Protein AF-A0A954KE34-F1 (afdb_monomer)

Sequence (138 aa):
MFRTPSVKCRSRQRAFTLIELLVVIAIIAILIALLLPAVQQAREAARRTQCRNNLKQIGLAFHNYHDVYLRFPSAFSGVSGDNLFGIGEGGGPFEDATADSNIHTWTERILPYLDQANVYNGIDFSSCIGAGDTGLST

pLDDT: mean 75.16, std 17.75, range [36.66, 95.69]

Radius of gyration: 34.85 Å; Cα contacts (8 Å, |Δi|>4): 76; chains: 1; bounding box: 117×39×73 Å

Secondary structure (DSSP, 8-state):
--PPP---------PPPHHHHHHHHHHHHHHHHHHHHHHHHHHHHHHHHHHHHHHHHHHHHHHHHHHHHSSPPPSEEEESSS-TTS-SS----TT-TTS--EEEEHHHHHGGGGT-HHHHHT--SSS-TT--------

Mean predicted aligned error: 15.88 Å

Foldseek 3Di:
DDDDDDDDDPPPDPDDDPVNVVVVVVVVVVVVVVVVVVVVVVVVVVVVVVVVVVVVLVVVLQVVLCVVVVDGQDQKDWPDDDDPPCPDPPDDPVPPPVRFGLIDGSVLVSCVSSVNVVVNVPDDSPGHDPPDCPVDDD

Solvent-accessible surface area (backbone atoms only — not comparable to full-atom values): 8726 Å² total; per-residue (Å²): 142,83,84,81,84,83,83,78,80,76,76,82,74,80,75,78,52,72,63,64,56,50,52,52,54,51,52,52,51,54,57,48,64,66,42,57,69,52,50,53,54,51,50,51,52,47,53,53,50,51,54,54,49,53,53,48,50,51,53,50,18,49,50,56,44,24,74,75,66,77,44,74,73,50,77,61,48,64,58,84,83,56,65,93,77,72,81,54,99,77,76,66,74,89,81,58,88,74,62,60,51,22,58,45,47,32,68,63,76,34,23,58,59,68,78,33,45,74,60,44,74,71,55,65,91,82,53,27,82,81,68,66,85,78,78,73,88,124

Structure (mmCIF, N/CA/C/O backbone):
data_AF-A0A954KE34-F1
#
_entry.id   AF-A0A954KE34-F1
#
loop_
_atom_site.group_PDB
_atom_site.id
_atom_site.type_symbol
_atom_site.label_atom_id
_atom_site.label_alt_id
_atom_site.label_comp_id
_atom_site.label_asym_id
_atom_site.label_entity_id
_atom_site.label_seq_id
_atom_site.pdbx_PDB_ins_code
_atom_site.Cartn_x
_atom_site.Cartn_y
_atom_site.Cartn_z
_atom_site.occupancy
_atom_site.B_iso_or_equiv
_atom_site.auth_seq_id
_atom_site.auth_comp_id
_atom_site.auth_asym_id
_atom_site.auth_atom_id
_atom_site.pdbx_PDB_model_num
ATOM 1 N N . MET A 1 1 ? -84.262 20.008 23.207 1.00 47.44 1 MET A N 1
ATOM 2 C CA . MET A 1 1 ? -82.950 20.214 22.556 1.00 47.44 1 MET A CA 1
ATOM 3 C C . MET A 1 1 ? -81.873 19.970 23.614 1.00 47.44 1 MET A C 1
ATOM 5 O O . MET A 1 1 ? -81.550 20.882 24.356 1.00 47.44 1 MET A O 1
ATOM 9 N N . PHE A 1 2 ? -81.401 18.728 23.771 1.00 49.09 2 PHE A N 1
ATOM 10 C CA . PHE A 1 2 ? -80.403 18.355 24.786 1.00 49.09 2 PHE A CA 1
ATOM 11 C C . PHE A 1 2 ? -79.150 17.830 24.080 1.00 49.09 2 PHE A C 1
ATOM 13 O O . PHE A 1 2 ? -79.216 16.832 23.368 1.00 49.09 2 PHE A O 1
ATOM 20 N N . ARG A 1 3 ? -78.023 18.535 24.228 1.00 65.81 3 ARG A N 1
ATOM 21 C CA . ARG A 1 3 ? -76.705 18.077 23.766 1.00 65.81 3 ARG A CA 1
ATOM 22 C C . ARG A 1 3 ? -76.072 17.234 24.872 1.00 65.81 3 ARG A C 1
ATOM 24 O O . ARG A 1 3 ? -75.892 17.723 25.981 1.00 65.81 3 ARG A O 1
ATOM 31 N N . THR A 1 4 ? -75.718 15.991 24.571 1.00 65.75 4 THR A N 1
ATOM 32 C CA . THR A 1 4 ? -74.903 15.142 25.451 1.00 65.75 4 THR A CA 1
ATOM 33 C C . THR A 1 4 ? -73.448 15.630 25.477 1.00 65.75 4 THR A C 1
ATOM 35 O O . THR A 1 4 ? -72.913 15.966 24.416 1.00 65.75 4 THR A O 1
ATOM 38 N N . PRO A 1 5 ? -72.762 15.638 26.633 1.00 65.62 5 PRO A N 1
ATOM 39 C CA . PRO A 1 5 ? -71.334 15.916 26.685 1.00 65.62 5 PRO A CA 1
ATOM 40 C C . PRO A 1 5 ? -70.530 14.686 26.228 1.00 65.62 5 PRO A C 1
ATOM 42 O O . PRO A 1 5 ? -70.725 13.577 26.716 1.00 65.62 5 PRO A O 1
ATOM 45 N N . SER A 1 6 ? -69.606 14.886 25.287 1.00 71.06 6 SER A N 1
ATOM 46 C CA . SER A 1 6 ? -68.651 13.865 24.838 1.00 71.06 6 SER A CA 1
ATOM 47 C C . SER A 1 6 ? -67.487 13.774 25.827 1.00 71.06 6 SER A C 1
ATOM 49 O O . SER A 1 6 ? -66.633 14.660 25.868 1.00 71.06 6 SER A O 1
ATOM 51 N N . VAL A 1 7 ? -67.414 12.692 26.603 1.00 69.25 7 VAL A N 1
ATOM 52 C CA . VAL A 1 7 ? -66.277 12.404 27.489 1.00 69.25 7 VAL A CA 1
ATOM 53 C C . VAL A 1 7 ? -65.070 12.000 26.636 1.00 69.25 7 VAL A C 1
ATOM 55 O O . VAL A 1 7 ? -65.035 10.915 26.063 1.00 69.25 7 VAL A O 1
ATOM 58 N N . LYS A 1 8 ? -64.057 12.869 26.530 1.00 71.62 8 LYS A N 1
ATOM 59 C CA . LYS A 1 8 ? -62.748 12.486 25.977 1.00 71.62 8 LYS A CA 1
ATOM 60 C C . LYS A 1 8 ? -61.970 11.717 27.046 1.00 71.62 8 LYS A C 1
ATOM 62 O O . LYS A 1 8 ? -61.478 12.316 28.001 1.00 71.62 8 LYS A O 1
ATOM 67 N N . CYS A 1 9 ? -61.826 10.405 26.872 1.00 64.12 9 CYS A N 1
ATOM 68 C CA . CYS A 1 9 ? -60.875 9.608 27.644 1.00 64.12 9 CYS A CA 1
ATOM 69 C C . CYS A 1 9 ? -59.457 10.104 27.310 1.00 64.12 9 CYS A C 1
ATOM 71 O O . CYS A 1 9 ? -58.986 9.919 26.188 1.00 64.12 9 CYS A O 1
ATOM 73 N N . ARG A 1 10 ? -58.772 10.780 28.243 1.00 67.44 10 ARG A N 1
ATOM 74 C CA . ARG A 1 10 ? -57.352 11.119 28.056 1.00 67.44 10 ARG A CA 1
ATOM 75 C C . ARG A 1 10 ? -56.569 9.812 28.011 1.00 67.44 10 ARG A C 1
ATOM 77 O O . ARG A 1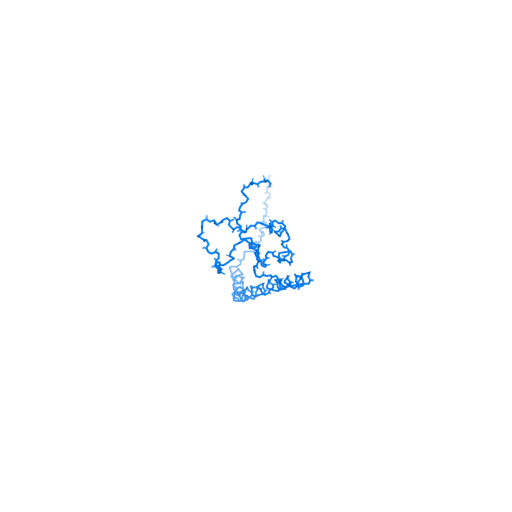 10 ? -56.503 9.113 29.020 1.00 67.44 10 ARG A O 1
ATOM 84 N N . SER A 1 11 ? -55.944 9.494 26.876 1.00 69.06 11 SER A N 1
ATOM 85 C CA . SER A 1 11 ? -54.886 8.487 26.874 1.00 69.06 11 SER A CA 1
ATOM 86 C C . SER A 1 11 ? -53.813 8.977 27.840 1.00 69.06 11 SER A C 1
ATOM 88 O O . SER A 1 11 ? -53.269 10.069 27.656 1.00 69.06 11 SER A O 1
ATOM 90 N N . ARG A 1 12 ? -53.548 8.212 28.895 1.00 66.38 12 ARG A N 1
ATOM 91 C CA . ARG A 1 12 ? -52.490 8.493 29.863 1.00 66.38 12 ARG A CA 1
ATOM 92 C C . ARG A 1 12 ? -51.159 8.414 29.116 1.00 66.38 12 ARG A C 1
ATOM 94 O O . ARG A 1 12 ? -50.600 7.332 28.968 1.00 66.38 12 ARG A O 1
ATOM 101 N N . GLN A 1 13 ? -50.693 9.536 28.571 1.00 67.19 13 GLN A N 1
ATOM 102 C CA . GLN A 1 13 ? -49.351 9.614 28.014 1.00 67.19 13 GLN A CA 1
ATOM 103 C C . GLN A 1 13 ? -48.396 9.329 29.171 1.00 67.19 13 GLN A C 1
ATOM 105 O O . GLN A 1 13 ? -48.417 10.027 30.186 1.00 67.19 13 GLN A O 1
ATOM 110 N N . ARG A 1 14 ? -47.645 8.228 29.068 1.00 70.31 14 ARG A N 1
ATOM 111 C CA . ARG A 1 14 ? -46.596 7.886 30.026 1.00 70.31 14 ARG A CA 1
ATOM 112 C C . ARG A 1 14 ? -45.526 8.968 29.896 1.00 70.31 14 ARG A C 1
ATOM 114 O O . ARG A 1 14 ? -44.757 8.954 28.942 1.00 70.31 14 ARG A O 1
ATOM 121 N N . ALA A 1 15 ? -45.541 9.945 30.795 1.00 70.69 15 ALA A N 1
ATOM 122 C CA . ALA A 1 15 ? -44.436 10.878 30.926 1.00 70.69 15 ALA A CA 1
ATOM 123 C C . ALA A 1 15 ? -43.247 10.087 31.480 1.00 70.69 15 ALA A C 1
ATOM 125 O O . ALA A 1 15 ? -43.353 9.497 32.556 1.00 70.69 15 ALA A O 1
ATOM 126 N N . PHE A 1 16 ? -42.163 10.025 30.706 1.00 70.56 16 PHE A N 1
ATOM 127 C CA . PHE A 1 16 ? -40.909 9.415 31.134 1.00 70.56 16 PHE A CA 1
ATOM 128 C C . PHE A 1 16 ? -40.437 10.103 32.411 1.00 70.56 16 PHE A C 1
ATOM 130 O O . PHE A 1 16 ? -40.398 11.335 32.491 1.00 70.56 16 PHE A O 1
ATOM 137 N N . THR A 1 17 ? -40.090 9.314 33.419 1.00 86.44 17 THR A N 1
ATOM 138 C CA . THR A 1 17 ? -39.456 9.870 34.612 1.00 86.44 17 THR A CA 1
ATOM 139 C C . THR A 1 17 ? -38.053 10.344 34.230 1.00 86.44 17 THR A C 1
ATOM 141 O O . THR A 1 17 ? -37.357 9.680 33.462 1.00 86.44 17 THR A O 1
ATOM 144 N N . LEU A 1 18 ? -37.607 11.492 34.755 1.00 86.12 18 LEU A N 1
ATOM 145 C CA . LEU A 1 18 ? -36.237 11.991 34.531 1.00 86.12 18 LEU A CA 1
ATOM 146 C C . LEU A 1 18 ? -35.174 10.921 34.841 1.00 86.12 18 LEU A C 1
ATOM 148 O O . LEU A 1 18 ? -34.120 10.892 34.215 1.00 86.12 18 LEU A O 1
ATOM 152 N N . ILE A 1 19 ? -35.488 10.018 35.772 1.00 91.12 19 ILE A N 1
ATOM 153 C CA . ILE A 1 19 ? -34.643 8.903 36.200 1.00 91.12 19 ILE A CA 1
ATOM 154 C C . ILE A 1 19 ? -34.466 7.859 35.090 1.00 91.12 19 ILE A C 1
ATOM 156 O O . ILE A 1 19 ? -33.340 7.431 34.849 1.00 91.12 19 ILE A O 1
ATOM 160 N N . GLU A 1 20 ? -35.535 7.471 34.387 1.00 89.81 20 GLU A N 1
ATOM 161 C CA . GLU A 1 20 ? -35.435 6.521 33.268 1.00 89.81 20 GLU A CA 1
ATOM 162 C C . GLU A 1 20 ? -34.523 7.056 32.161 1.00 89.81 20 GLU A C 1
ATOM 164 O O . GLU A 1 20 ? -33.687 6.322 31.638 1.00 89.81 20 GLU A O 1
ATOM 169 N N . LEU A 1 21 ? -34.633 8.346 31.839 1.00 90.00 21 LEU A N 1
ATOM 170 C CA . LEU A 1 21 ? -33.775 8.981 30.837 1.00 90.00 21 LEU A CA 1
ATOM 171 C C . LEU A 1 21 ? -32.320 9.103 31.313 1.00 90.00 21 LEU A C 1
ATOM 173 O O . LEU A 1 21 ? -31.396 8.862 30.536 1.00 90.00 21 LEU A O 1
ATOM 177 N N . LEU A 1 22 ? -32.111 9.422 32.593 1.00 92.50 22 LEU A N 1
ATOM 178 C CA . LEU A 1 22 ? -30.784 9.571 33.194 1.00 92.50 22 LEU A CA 1
ATOM 179 C C . LEU A 1 22 ? -30.001 8.250 33.209 1.00 92.50 22 LEU A C 1
ATOM 181 O O . LEU A 1 22 ? -28.809 8.234 32.904 1.00 92.50 22 LEU A O 1
ATOM 185 N N . VAL A 1 23 ? -30.660 7.130 33.510 1.00 94.00 23 VAL A N 1
ATOM 186 C CA . VAL A 1 23 ? -30.010 5.809 33.504 1.00 94.00 23 VAL A CA 1
ATOM 187 C C . VAL A 1 23 ? -29.538 5.429 32.102 1.00 94.00 23 VAL A C 1
ATOM 189 O O . VAL A 1 23 ? -28.427 4.925 31.942 1.00 94.00 23 VAL A O 1
ATOM 192 N N . VAL A 1 24 ? -30.338 5.710 31.072 1.00 94.31 24 VAL A N 1
ATOM 193 C CA . VAL A 1 24 ? -29.993 5.359 29.687 1.00 94.31 24 VAL A CA 1
ATOM 194 C C . VAL A 1 24 ? -28.744 6.104 29.225 1.00 94.31 24 VAL A C 1
ATOM 196 O O . VAL A 1 24 ? -27.820 5.486 28.694 1.00 94.31 24 VAL A O 1
ATOM 199 N N . ILE A 1 25 ? -28.668 7.413 29.473 1.00 95.44 25 ILE A N 1
ATOM 200 C CA . ILE A 1 25 ? -27.482 8.192 29.094 1.00 95.44 25 ILE A CA 1
ATOM 201 C C . ILE A 1 25 ? -26.242 7.768 29.893 1.00 95.44 25 ILE A C 1
ATOM 203 O O . ILE A 1 25 ? -25.146 7.742 29.334 1.00 95.44 25 ILE A O 1
ATOM 207 N N . ALA A 1 26 ? -26.404 7.367 31.160 1.00 95.25 26 ALA A N 1
ATOM 208 C CA . ALA A 1 26 ? -25.305 6.880 31.990 1.00 95.25 26 ALA A CA 1
ATOM 209 C C . ALA A 1 26 ? -24.721 5.566 31.448 1.00 95.25 26 ALA A C 1
ATOM 211 O O . ALA A 1 26 ? -23.502 5.422 31.351 1.00 95.25 26 ALA A O 1
ATOM 212 N N . ILE A 1 27 ? -25.579 4.633 31.025 1.00 95.69 27 ILE A N 1
ATOM 213 C CA . ILE A 1 27 ? -25.142 3.370 30.417 1.00 95.69 27 ILE A CA 1
ATOM 214 C C . ILE A 1 27 ? -24.415 3.637 29.091 1.00 95.69 27 ILE A C 1
ATOM 216 O O . ILE A 1 27 ? -23.327 3.105 28.881 1.00 95.69 27 ILE A O 1
ATOM 220 N N . ILE A 1 28 ? -24.955 4.501 28.221 1.00 95.06 28 ILE A N 1
ATOM 221 C CA . ILE A 1 28 ? -24.310 4.858 26.943 1.00 95.06 28 ILE A CA 1
ATOM 222 C C . ILE A 1 28 ? -22.929 5.489 27.178 1.00 95.06 28 ILE A C 1
ATOM 224 O O . ILE A 1 28 ? -21.969 5.132 26.494 1.00 95.06 28 ILE A O 1
ATOM 228 N N . ALA A 1 29 ? -22.800 6.383 28.164 1.00 94.62 29 ALA A N 1
ATOM 229 C CA . ALA A 1 29 ? -21.530 7.020 28.502 1.00 94.62 29 ALA A CA 1
ATOM 230 C C . ALA A 1 29 ? -20.467 6.003 28.954 1.00 94.62 29 ALA A C 1
ATOM 232 O O . ALA A 1 29 ? -19.325 6.079 28.500 1.00 94.62 29 ALA A O 1
ATOM 233 N N . ILE A 1 30 ? -20.842 5.018 29.781 1.00 93.56 30 ILE A N 1
ATOM 234 C CA . ILE A 1 30 ? -19.938 3.936 30.210 1.00 93.56 30 ILE A CA 1
ATOM 235 C C . ILE A 1 30 ? -19.507 3.082 29.011 1.00 93.56 30 ILE A C 1
ATOM 237 O O . ILE A 1 30 ? -18.320 2.800 28.853 1.00 93.56 30 ILE A O 1
ATOM 241 N N . LEU A 1 31 ? -20.444 2.707 28.136 1.00 94.38 31 LEU A N 1
ATOM 242 C CA . LEU A 1 31 ? -20.137 1.909 26.947 1.00 94.38 31 LEU A CA 1
ATOM 243 C C . LEU A 1 31 ? -19.148 2.633 26.019 1.00 94.38 31 LEU A C 1
ATOM 245 O O . LEU A 1 31 ? -18.174 2.031 25.574 1.00 94.38 31 LEU A O 1
ATOM 249 N N . ILE A 1 32 ? -19.343 3.931 25.765 1.00 92.25 32 ILE A N 1
ATOM 250 C CA . ILE A 1 32 ? -18.435 4.725 24.919 1.00 92.25 32 ILE A CA 1
ATOM 251 C C . ILE A 1 32 ? -17.067 4.918 25.588 1.00 92.25 32 ILE A C 1
ATOM 253 O O . ILE A 1 32 ? -16.041 4.817 24.912 1.00 92.25 32 ILE A O 1
ATOM 257 N N . ALA A 1 33 ? -17.029 5.156 26.903 1.00 88.00 33 ALA A N 1
ATOM 258 C CA . ALA A 1 33 ? -15.784 5.330 27.650 1.00 88.00 33 ALA A CA 1
ATOM 259 C C . ALA A 1 33 ? -14.873 4.094 27.566 1.00 88.00 33 ALA A C 1
ATOM 261 O O . ALA A 1 33 ? -13.656 4.235 27.454 1.00 88.00 33 ALA A O 1
ATOM 262 N N . LEU A 1 34 ? -15.454 2.891 27.547 1.00 87.19 34 LEU A N 1
ATOM 263 C CA . LEU A 1 34 ? -14.709 1.642 27.374 1.00 87.19 34 LEU A CA 1
ATOM 264 C C . LEU A 1 34 ? -14.254 1.414 25.920 1.00 87.19 34 LEU A C 1
ATOM 266 O O . LEU A 1 34 ? -13.238 0.761 25.687 1.00 87.19 34 LEU A O 1
ATOM 270 N N . LEU A 1 35 ? -14.965 1.976 24.937 1.00 82.75 35 LEU A N 1
ATOM 271 C CA . LEU A 1 35 ? -14.656 1.824 23.511 1.00 82.75 35 LEU A CA 1
ATOM 272 C C . LEU A 1 35 ? -13.588 2.809 23.007 1.00 82.75 35 LEU A C 1
ATOM 274 O O . LEU A 1 35 ? -12.781 2.446 22.153 1.00 82.75 35 LEU A O 1
ATOM 278 N N . LEU A 1 36 ? -13.534 4.035 23.532 1.00 80.00 36 LEU A N 1
ATOM 279 C CA . LEU A 1 36 ? -12.581 5.078 23.114 1.00 80.00 36 LEU A CA 1
ATOM 280 C C . LEU A 1 36 ? -11.096 4.644 23.098 1.00 80.00 36 LEU A C 1
ATOM 282 O O . LEU A 1 36 ? -10.443 4.855 22.070 1.00 80.00 36 LEU A O 1
ATOM 286 N N . PRO A 1 37 ? -10.540 4.020 24.159 1.00 77.56 37 PRO A N 1
ATOM 287 C CA . PRO A 1 37 ? -9.144 3.576 24.145 1.00 77.56 37 PRO A CA 1
ATOM 288 C C . PRO A 1 37 ? -8.905 2.412 23.168 1.00 77.56 37 PRO A C 1
ATOM 290 O O . PRO A 1 37 ? -7.855 2.348 22.526 1.00 77.56 37 PRO A O 1
ATOM 293 N N . ALA A 1 38 ? -9.893 1.530 22.987 1.00 80.38 38 ALA A N 1
ATOM 294 C CA . ALA A 1 38 ? -9.808 0.402 22.060 1.00 80.38 38 ALA A CA 1
ATOM 295 C C . ALA A 1 38 ? -9.848 0.847 20.584 1.00 80.38 38 ALA A C 1
ATOM 297 O O . ALA A 1 38 ? -9.154 0.277 19.741 1.00 80.38 38 ALA A O 1
ATOM 298 N N . VAL A 1 39 ? -10.595 1.908 20.257 1.00 83.62 39 VAL A N 1
ATOM 299 C CA . VAL A 1 39 ? -10.707 2.433 18.884 1.00 83.62 39 VAL A CA 1
ATOM 300 C C . VAL A 1 39 ? -9.375 2.981 18.365 1.00 83.62 39 VAL A C 1
ATOM 302 O O . VAL A 1 39 ? -9.080 2.840 17.178 1.00 83.62 39 VAL A O 1
ATOM 305 N N . GLN A 1 40 ? -8.540 3.571 19.223 1.00 77.12 40 GLN A N 1
ATOM 306 C CA . GLN A 1 40 ? -7.223 4.069 18.807 1.00 77.12 40 GLN A CA 1
ATOM 307 C C . GLN A 1 40 ? -6.254 2.926 18.493 1.00 77.12 40 GLN A C 1
ATOM 309 O O . GLN A 1 40 ? -5.586 2.962 17.458 1.00 77.12 40 GLN A O 1
ATOM 314 N N . GLN A 1 41 ? -6.253 1.872 19.315 1.00 78.38 41 GLN A N 1
ATOM 315 C CA . GLN A 1 41 ? -5.471 0.661 19.050 1.00 78.38 41 GLN A CA 1
ATOM 316 C C . GLN A 1 41 ? -5.925 -0.015 17.752 1.00 78.38 41 GLN A C 1
ATOM 318 O O . GLN A 1 41 ? -5.095 -0.382 16.921 1.00 78.38 41 GLN A O 1
ATOM 323 N N . ALA A 1 42 ? -7.239 -0.102 17.525 1.00 75.31 42 ALA A N 1
ATOM 324 C CA . ALA A 1 42 ? -7.800 -0.639 16.291 1.00 75.31 42 ALA A CA 1
ATOM 325 C C . ALA A 1 42 ? -7.425 0.209 15.064 1.00 75.31 42 ALA A C 1
ATOM 327 O O . ALA A 1 42 ? -7.045 -0.340 14.031 1.00 75.31 42 ALA A O 1
ATOM 328 N N . ARG A 1 43 ? -7.463 1.545 15.165 1.00 88.25 43 ARG A N 1
ATOM 329 C CA . ARG A 1 43 ? -7.038 2.443 14.078 1.00 88.25 43 ARG A CA 1
ATOM 330 C C . ARG A 1 43 ? -5.557 2.300 13.769 1.00 88.25 43 ARG A C 1
ATOM 332 O O . ARG A 1 43 ? -5.180 2.272 12.600 1.00 88.25 43 ARG A O 1
ATOM 339 N N . GLU A 1 44 ? -4.710 2.213 14.785 1.00 86.81 44 GLU A N 1
ATOM 340 C CA . GLU A 1 44 ? -3.278 2.050 14.566 1.00 86.81 44 GLU A CA 1
ATOM 341 C C . GLU A 1 44 ? -2.946 0.672 13.981 1.00 86.81 44 GLU A C 1
ATOM 343 O O . GLU A 1 44 ? -2.183 0.585 13.018 1.00 86.81 44 GLU A O 1
ATOM 348 N N . ALA A 1 45 ? -3.587 -0.393 14.467 1.00 83.38 45 ALA A N 1
ATOM 349 C CA . ALA A 1 45 ? -3.471 -1.729 13.891 1.00 83.38 45 ALA A CA 1
ATOM 350 C C . ALA A 1 45 ? -3.977 -1.782 12.439 1.00 83.38 45 ALA A C 1
ATOM 352 O O . ALA A 1 45 ? -3.347 -2.425 11.595 1.00 83.38 45 ALA A O 1
ATOM 353 N N . ALA A 1 46 ? -5.060 -1.066 12.117 1.00 86.31 46 ALA A N 1
ATOM 354 C CA . ALA A 1 46 ? -5.575 -0.942 10.756 1.00 86.31 46 ALA A CA 1
ATOM 355 C C . ALA A 1 46 ? -4.581 -0.214 9.840 1.00 86.31 46 ALA A C 1
ATOM 357 O O . ALA A 1 46 ? -4.266 -0.731 8.771 1.00 86.31 46 ALA A O 1
ATOM 358 N N . ARG A 1 47 ? -4.000 0.915 10.278 1.00 93.00 47 ARG A N 1
ATOM 359 C CA . ARG A 1 47 ? -2.954 1.631 9.519 1.00 93.00 47 ARG A CA 1
ATOM 360 C C . ARG A 1 47 ? -1.725 0.756 9.270 1.00 93.00 47 ARG A C 1
ATOM 362 O O . ARG A 1 47 ? -1.220 0.708 8.151 1.00 93.00 47 ARG A O 1
ATOM 369 N N . ARG A 1 48 ? -1.269 0.018 10.289 1.00 92.12 48 ARG A N 1
ATOM 370 C CA . ARG A 1 48 ? -0.149 -0.932 10.161 1.00 92.12 48 ARG A CA 1
ATOM 371 C C . ARG A 1 48 ? -0.477 -2.059 9.182 1.00 92.12 48 ARG A C 1
ATOM 373 O O . ARG A 1 48 ? 0.348 -2.406 8.342 1.00 92.12 48 ARG A O 1
ATOM 380 N N . THR A 1 49 ? -1.687 -2.608 9.262 1.00 92.12 49 THR A N 1
ATOM 381 C CA . THR A 1 49 ? -2.144 -3.682 8.370 1.00 92.12 49 THR A CA 1
ATOM 382 C C . THR A 1 49 ? -2.266 -3.197 6.930 1.00 92.12 49 THR A C 1
ATOM 384 O O . THR A 1 49 ? -1.797 -3.884 6.028 1.00 92.12 49 THR A O 1
ATOM 387 N N . GLN A 1 50 ? -2.814 -2.001 6.714 1.00 92.31 50 GLN A N 1
ATOM 388 C CA . GLN A 1 50 ? -2.910 -1.376 5.399 1.00 92.31 50 GLN A CA 1
ATOM 389 C C . GLN A 1 50 ? -1.523 -1.138 4.793 1.00 92.31 50 GLN A C 1
ATOM 391 O O . GLN A 1 50 ? -1.274 -1.587 3.681 1.00 92.31 50 GLN A O 1
ATOM 396 N N . CYS A 1 51 ? -0.590 -0.534 5.538 1.00 94.81 51 CYS A N 1
ATOM 397 C CA . CYS A 1 51 ? 0.788 -0.335 5.076 1.00 94.81 51 CYS A CA 1
ATOM 398 C C . CYS A 1 51 ? 1.456 -1.664 4.688 1.00 94.81 51 CYS A C 1
ATOM 400 O O . CYS A 1 51 ? 1.997 -1.801 3.591 1.00 94.81 51 CYS A O 1
ATOM 402 N N . ARG A 1 52 ? 1.339 -2.690 5.541 1.00 94.62 52 ARG A N 1
ATOM 403 C CA . ARG A 1 52 ? 1.871 -4.027 5.252 1.00 94.62 52 ARG A CA 1
ATOM 404 C C . ARG A 1 52 ? 1.248 -4.643 3.998 1.00 94.62 52 ARG A C 1
ATOM 406 O O . ARG A 1 52 ? 1.949 -5.312 3.247 1.00 94.62 52 ARG A O 1
ATOM 413 N N . ASN A 1 53 ? -0.048 -4.447 3.773 1.00 93.44 53 ASN A N 1
ATOM 414 C CA . ASN A 1 53 ? -0.727 -4.958 2.585 1.00 93.44 53 ASN A CA 1
ATOM 415 C C . ASN A 1 53 ? -0.294 -4.210 1.318 1.00 93.44 53 ASN A C 1
ATOM 417 O O . ASN A 1 53 ? -0.040 -4.861 0.312 1.00 93.44 53 ASN A O 1
ATOM 421 N N . ASN A 1 54 ? -0.110 -2.891 1.385 1.00 93.56 54 ASN A N 1
ATOM 422 C CA . ASN A 1 54 ? 0.415 -2.102 0.269 1.00 93.56 54 ASN A CA 1
ATOM 423 C C . ASN A 1 54 ? 1.826 -2.571 -0.124 1.00 93.56 54 ASN A C 1
ATOM 425 O O . ASN A 1 54 ? 2.100 -2.807 -1.295 1.00 93.56 54 ASN A O 1
ATOM 429 N N . LEU A 1 55 ? 2.712 -2.793 0.856 1.00 93.81 55 LEU A N 1
ATOM 430 C CA . LEU A 1 55 ? 4.058 -3.322 0.595 1.00 93.81 55 LEU A CA 1
ATOM 431 C C . LEU A 1 55 ? 4.021 -4.729 -0.013 1.00 93.81 55 LEU A C 1
ATOM 433 O O . LEU A 1 55 ? 4.812 -5.035 -0.901 1.00 93.81 55 LEU A O 1
ATOM 437 N N . LYS A 1 56 ? 3.086 -5.579 0.428 1.00 94.62 56 LYS A N 1
ATOM 438 C CA . LYS A 1 56 ? 2.868 -6.899 -0.179 1.00 94.62 56 LYS A CA 1
ATOM 439 C C . LYS A 1 56 ? 2.413 -6.796 -1.635 1.00 94.62 56 LYS A C 1
ATOM 441 O O . LYS A 1 56 ? 2.907 -7.562 -2.452 1.00 94.62 56 LYS A O 1
ATOM 446 N N . GLN A 1 57 ? 1.508 -5.870 -1.955 1.00 93.31 57 GLN A N 1
ATOM 447 C CA . GLN A 1 57 ? 1.057 -5.634 -3.332 1.00 93.31 57 GLN A CA 1
ATOM 448 C C . GLN A 1 57 ? 2.213 -5.175 -4.225 1.00 93.31 57 GLN A C 1
ATOM 450 O O . GLN A 1 57 ? 2.392 -5.720 -5.308 1.00 93.31 57 GLN A O 1
ATOM 455 N N . ILE A 1 58 ? 3.053 -4.257 -3.736 1.00 93.44 58 ILE A N 1
ATOM 456 C CA . ILE A 1 58 ? 4.262 -3.826 -4.450 1.00 93.44 58 ILE A CA 1
ATOM 457 C C . ILE A 1 58 ? 5.210 -5.012 -4.663 1.00 93.44 58 ILE A C 1
ATOM 459 O O . ILE A 1 58 ? 5.623 -5.263 -5.788 1.00 93.44 58 ILE A O 1
ATOM 463 N N . GLY A 1 59 ? 5.519 -5.786 -3.620 1.00 93.50 59 GLY A N 1
ATOM 464 C CA . GLY A 1 59 ? 6.388 -6.961 -3.746 1.00 93.50 59 GLY A CA 1
ATOM 465 C C . GLY A 1 59 ? 5.869 -7.980 -4.766 1.00 93.50 59 GLY A C 1
ATOM 466 O O . GLY A 1 59 ? 6.639 -8.487 -5.577 1.00 93.50 59 GLY A O 1
ATOM 467 N N . LEU A 1 60 ? 4.556 -8.226 -4.781 1.00 94.81 60 LEU A N 1
ATOM 468 C CA . LEU A 1 60 ? 3.920 -9.082 -5.782 1.00 94.81 60 LEU A CA 1
ATOM 469 C C . LEU A 1 60 ? 4.082 -8.510 -7.200 1.00 94.81 60 LEU A C 1
ATOM 471 O O . LEU A 1 60 ? 4.428 -9.247 -8.117 1.00 94.81 60 LEU A O 1
ATOM 475 N N . ALA A 1 61 ? 3.901 -7.198 -7.373 1.00 93.44 61 ALA A N 1
ATOM 476 C CA . ALA A 1 61 ? 4.096 -6.519 -8.652 1.00 93.44 61 ALA A CA 1
ATOM 477 C C . ALA A 1 61 ? 5.539 -6.647 -9.174 1.00 93.44 61 ALA A C 1
ATOM 479 O O . ALA A 1 61 ? 5.740 -6.881 -10.365 1.00 93.44 61 ALA A O 1
ATOM 480 N N . PHE A 1 62 ? 6.545 -6.569 -8.295 1.00 93.75 62 PHE A N 1
ATOM 481 C CA . PHE A 1 62 ? 7.947 -6.814 -8.659 1.00 93.75 62 PHE A CA 1
ATOM 482 C C . PHE A 1 62 ? 8.196 -8.254 -9.119 1.00 93.75 62 PHE A C 1
ATOM 484 O O . PHE A 1 62 ? 8.922 -8.459 -10.091 1.00 93.75 62 PHE A O 1
ATOM 491 N N . HIS A 1 63 ? 7.607 -9.242 -8.442 1.00 94.81 63 HIS A N 1
ATOM 492 C CA . HIS A 1 63 ? 7.719 -10.643 -8.852 1.00 94.81 63 HIS A CA 1
ATOM 493 C C . HIS A 1 63 ? 7.018 -10.898 -10.190 1.00 94.81 63 HIS A C 1
ATOM 495 O O . HIS A 1 63 ? 7.630 -11.480 -11.077 1.00 94.81 63 HIS A O 1
ATOM 501 N N . ASN A 1 64 ? 5.814 -10.356 -10.395 1.00 93.38 64 ASN A N 1
ATOM 502 C CA . ASN A 1 64 ? 5.112 -10.451 -11.678 1.00 93.38 64 ASN A CA 1
ATOM 503 C C . ASN A 1 64 ? 5.912 -9.799 -12.822 1.00 93.38 64 ASN A C 1
ATOM 505 O O . ASN A 1 64 ? 5.993 -10.349 -13.918 1.00 93.38 64 ASN A O 1
ATOM 509 N N . TYR A 1 65 ? 6.552 -8.650 -12.570 1.00 91.88 65 TYR A N 1
ATOM 510 C CA . TYR A 1 65 ? 7.456 -8.028 -13.539 1.00 91.88 65 TYR A CA 1
ATOM 511 C C . TYR A 1 65 ? 8.656 -8.937 -13.844 1.00 91.88 65 TYR A C 1
ATOM 513 O O . TYR A 1 65 ? 9.022 -9.117 -15.005 1.00 91.88 65 TYR A O 1
ATOM 521 N N . HIS A 1 66 ? 9.266 -9.521 -12.812 1.00 92.56 66 HIS A N 1
ATOM 522 C CA . HIS A 1 66 ? 10.392 -10.435 -12.970 1.00 92.56 66 HIS A CA 1
ATOM 523 C C . HIS A 1 66 ? 10.012 -11.692 -13.768 1.00 92.56 66 HIS A C 1
AT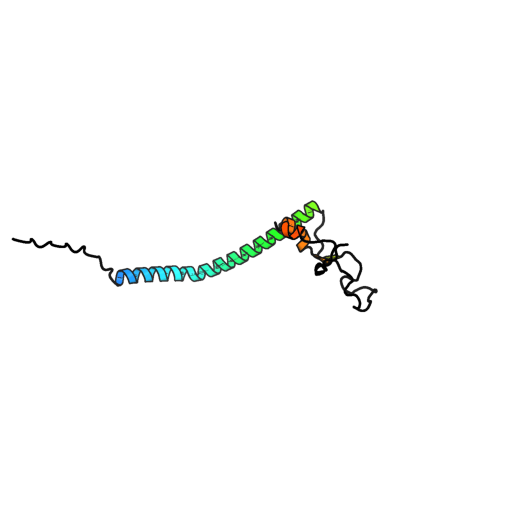OM 525 O O .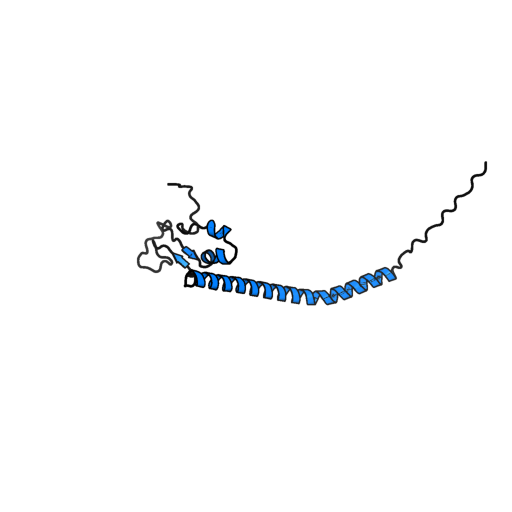 HIS A 1 66 ? 10.797 -12.124 -14.604 1.00 92.56 66 HIS A O 1
ATOM 531 N N . ASP A 1 67 ? 8.814 -12.242 -13.576 1.00 93.69 67 ASP A N 1
ATOM 532 C CA . ASP A 1 67 ? 8.353 -13.431 -14.303 1.00 93.69 67 ASP A CA 1
ATOM 533 C C . ASP A 1 67 ? 8.208 -13.177 -15.814 1.00 93.69 67 ASP A C 1
ATOM 535 O O . ASP A 1 67 ? 8.475 -14.067 -16.619 1.00 93.69 67 ASP A O 1
ATOM 539 N N . VAL A 1 68 ? 7.847 -11.952 -16.212 1.00 92.00 68 VAL A N 1
ATOM 540 C CA . VAL A 1 68 ? 7.690 -11.561 -17.625 1.00 92.00 68 VAL A CA 1
ATOM 541 C C . VAL A 1 68 ? 9.012 -11.123 -18.259 1.00 92.00 68 VAL A C 1
ATOM 543 O O . VAL A 1 68 ? 9.312 -11.495 -19.392 1.00 92.00 68 VAL A O 1
ATOM 546 N N . TYR A 1 69 ? 9.807 -10.318 -17.551 1.00 88.19 69 TYR A N 1
ATOM 547 C CA . TYR A 1 69 ? 11.000 -9.669 -18.109 1.00 88.19 69 TYR A CA 1
ATOM 548 C C . TYR A 1 69 ? 12.323 -10.336 -17.701 1.00 88.19 69 TYR A C 1
ATOM 550 O O . TYR A 1 69 ? 13.380 -9.886 -18.146 1.00 88.19 69 TYR A O 1
ATOM 558 N N . LEU A 1 70 ? 12.281 -11.373 -16.855 1.00 92.31 70 LEU A N 1
ATOM 559 C CA . LEU A 1 70 ? 13.429 -12.122 -16.309 1.00 92.31 70 LEU A CA 1
ATOM 560 C C . LEU A 1 70 ? 14.488 -11.244 -15.625 1.00 92.31 70 LEU A C 1
ATOM 562 O O . LEU A 1 70 ? 15.661 -11.600 -15.521 1.00 92.31 70 LEU A O 1
ATOM 566 N N . ARG A 1 71 ? 14.076 -10.059 -15.177 1.00 86.88 71 ARG A N 1
ATOM 567 C CA . ARG A 1 71 ? 14.912 -9.078 -14.487 1.00 86.88 71 ARG A CA 1
ATOM 568 C C . ARG A 1 71 ? 14.043 -8.222 -13.586 1.00 86.88 71 ARG A C 1
ATOM 570 O O . ARG A 1 71 ? 12.886 -7.963 -13.907 1.00 86.88 71 ARG A O 1
ATOM 577 N N . PHE A 1 72 ? 14.613 -7.726 -12.497 1.00 88.19 72 PHE A N 1
ATOM 578 C CA . PHE A 1 72 ? 13.959 -6.683 -11.712 1.00 88.19 72 PHE A CA 1
ATOM 579 C C . PHE A 1 72 ? 13.994 -5.340 -12.459 1.00 88.19 72 PHE A C 1
ATOM 581 O O . PHE A 1 72 ? 14.905 -5.103 -13.263 1.00 88.19 72 PHE A O 1
ATOM 588 N N . PRO A 1 73 ? 13.000 -4.460 -12.246 1.00 84.62 73 PRO A N 1
ATOM 589 C CA . PRO A 1 73 ? 13.002 -3.145 -12.863 1.00 84.62 73 PRO A CA 1
ATOM 590 C C . PRO A 1 73 ? 14.193 -2.329 -12.337 1.00 84.62 73 PRO A C 1
ATOM 592 O O . PRO A 1 73 ? 14.496 -2.340 -11.145 1.00 84.62 73 PRO A O 1
ATOM 595 N N . SER A 1 74 ? 14.883 -1.633 -13.243 1.00 81.38 74 SER A N 1
ATOM 596 C CA . SER A 1 74 ? 15.973 -0.723 -12.874 1.00 81.38 74 SER A CA 1
ATOM 597 C C . SER A 1 74 ? 15.439 0.438 -12.038 1.00 81.38 74 SER A C 1
ATOM 599 O O . SER A 1 74 ? 14.351 0.933 -12.326 1.00 81.38 74 SER A O 1
ATOM 601 N N . ALA A 1 75 ? 16.217 0.908 -11.057 1.00 75.19 75 ALA A N 1
ATOM 602 C CA . ALA A 1 75 ? 15.861 2.074 -10.244 1.00 75.19 75 ALA A CA 1
ATOM 603 C C . ALA A 1 75 ? 15.570 3.308 -11.117 1.00 75.19 75 ALA A C 1
ATOM 605 O O . ALA A 1 75 ? 14.614 4.040 -10.864 1.00 75.19 75 ALA A O 1
ATOM 606 N N . PHE A 1 76 ? 16.366 3.469 -12.171 1.00 72.25 76 PHE A N 1
ATOM 607 C CA . PHE A 1 76 ? 16.225 4.467 -13.221 1.00 72.25 76 PHE A CA 1
ATOM 608 C C . PHE A 1 76 ? 16.701 3.859 -14.547 1.00 72.25 76 PHE A C 1
ATOM 610 O O . PHE A 1 76 ? 17.650 3.069 -14.574 1.00 72.25 76 PHE A O 1
ATOM 617 N N . SER A 1 77 ? 16.053 4.190 -15.657 1.00 68.31 77 SER A N 1
ATOM 618 C CA . SER A 1 77 ? 16.555 3.893 -16.999 1.00 68.31 77 SER A CA 1
ATOM 619 C C . SER A 1 77 ? 16.475 5.136 -17.863 1.00 68.31 77 SER A C 1
ATOM 621 O O . SER A 1 77 ? 15.380 5.650 -18.056 1.00 68.31 77 SER A O 1
ATOM 623 N N . GLY A 1 78 ? 17.642 5.568 -18.340 1.00 62.34 78 GLY A N 1
ATOM 624 C CA . GLY A 1 78 ? 17.844 6.674 -19.267 1.00 62.34 78 GLY A CA 1
ATOM 625 C C . GLY A 1 78 ? 18.053 6.174 -20.695 1.00 62.34 78 GLY A C 1
ATOM 626 O O . GLY A 1 78 ? 18.813 5.218 -20.868 1.00 62.34 78 GLY A O 1
ATOM 627 N N . VAL A 1 79 ? 17.460 6.812 -21.708 1.00 52.06 79 VAL A N 1
ATOM 628 C CA . VAL A 1 79 ? 18.002 6.740 -23.079 1.00 52.06 79 VAL A CA 1
ATOM 629 C C . VAL A 1 79 ? 19.079 7.821 -23.179 1.00 52.06 79 VAL A C 1
ATOM 631 O O . VAL A 1 79 ? 18.805 9.002 -23.000 1.00 52.06 79 VAL A O 1
ATOM 634 N N . SER A 1 80 ? 20.333 7.405 -23.324 1.00 51.59 80 SER A N 1
ATOM 635 C CA . SER A 1 80 ? 21.507 8.268 -23.185 1.00 51.59 80 SER A CA 1
ATOM 636 C C . SER A 1 80 ? 21.699 9.204 -24.381 1.00 51.59 80 SER A C 1
ATOM 638 O O . SER A 1 80 ? 22.035 8.737 -25.468 1.00 51.59 80 SER A O 1
ATOM 640 N N . GLY A 1 81 ? 21.557 10.506 -24.125 1.00 49.75 81 GLY A N 1
ATOM 641 C CA . GLY A 1 81 ? 22.279 11.586 -24.805 1.00 49.75 81 GLY A CA 1
ATOM 642 C C . GLY A 1 81 ? 23.329 12.198 -23.876 1.00 49.75 81 GLY A C 1
ATOM 643 O O . GLY A 1 81 ? 24.503 12.199 -24.217 1.00 49.75 81 GLY A O 1
ATOM 644 N N . ASP A 1 82 ? 22.948 12.570 -22.649 1.00 50.00 82 ASP A N 1
ATOM 645 C CA . ASP A 1 82 ? 23.846 13.282 -21.738 1.00 50.00 82 ASP A CA 1
ATOM 646 C C . ASP A 1 82 ? 23.769 12.807 -20.285 1.00 50.00 82 ASP A C 1
ATOM 648 O O . ASP A 1 82 ? 22.803 12.199 -19.822 1.00 50.00 82 ASP A O 1
ATOM 652 N N . ASN A 1 83 ? 24.876 13.055 -19.590 1.00 51.41 83 ASN A N 1
ATOM 653 C CA . ASN A 1 83 ? 25.232 12.633 -18.240 1.00 51.41 83 ASN A CA 1
ATOM 654 C C . ASN A 1 83 ? 24.054 12.617 -17.247 1.00 51.41 83 ASN A C 1
ATOM 656 O O . ASN A 1 83 ? 23.762 13.625 -16.608 1.00 51.41 83 ASN A O 1
ATOM 660 N N . LEU A 1 84 ? 23.493 11.426 -17.008 1.00 52.88 84 LEU A N 1
ATOM 661 C CA . LEU A 1 84 ? 22.386 11.148 -16.076 1.00 52.88 84 LEU A CA 1
ATOM 662 C C . LEU A 1 84 ? 22.562 11.748 -14.659 1.00 52.88 84 LEU A C 1
ATOM 664 O O . LEU A 1 84 ? 21.590 11.923 -13.933 1.00 52.88 84 LEU A O 1
ATOM 668 N N . PHE A 1 85 ? 23.803 12.052 -14.262 1.00 51.91 85 PHE A N 1
ATOM 669 C CA . PHE A 1 85 ? 24.171 12.570 -12.941 1.00 51.91 85 PHE A CA 1
ATOM 670 C C . PHE A 1 85 ? 25.319 13.603 -12.967 1.00 51.91 85 PHE A C 1
ATOM 672 O O . PHE A 1 85 ? 25.924 13.863 -11.929 1.00 51.91 85 PHE A O 1
ATOM 679 N N . GLY A 1 86 ? 25.688 14.155 -14.132 1.00 48.94 86 GLY A N 1
ATOM 680 C CA . GLY A 1 86 ? 26.818 15.101 -14.237 1.00 48.94 86 GLY A CA 1
ATOM 681 C C . GLY A 1 86 ? 28.198 14.534 -13.847 1.00 48.94 86 GLY A C 1
ATOM 682 O O . GLY A 1 86 ? 29.141 15.290 -13.639 1.00 48.94 86 GLY A O 1
ATOM 683 N N . ILE A 1 87 ? 28.332 13.209 -13.738 1.00 50.09 87 ILE A N 1
ATOM 684 C CA . ILE A 1 87 ? 29.578 12.488 -13.426 1.00 50.09 87 ILE A CA 1
ATOM 685 C C . ILE A 1 87 ? 30.131 11.826 -14.694 1.00 50.09 87 ILE A C 1
ATOM 687 O O . ILE A 1 87 ? 30.059 10.615 -14.873 1.00 50.09 87 ILE A O 1
ATOM 691 N N . GLY A 1 88 ? 30.647 12.641 -15.608 1.00 46.44 88 GLY A N 1
ATOM 692 C CA . GLY A 1 88 ? 31.285 12.205 -16.849 1.00 46.44 88 GLY A CA 1
ATOM 693 C C . GLY A 1 88 ? 31.970 13.387 -17.530 1.00 46.44 88 GLY A C 1
ATOM 694 O O . GLY A 1 88 ? 31.519 14.519 -17.381 1.00 46.44 88 GLY A O 1
ATOM 695 N N . GLU A 1 89 ? 33.062 13.145 -18.262 1.00 48.22 89 GLU A N 1
ATOM 696 C CA . GLU A 1 89 ? 33.909 14.174 -18.906 1.00 48.22 89 GLU A CA 1
ATOM 697 C C . GLU A 1 89 ? 33.206 15.019 -19.999 1.00 48.22 89 GLU A C 1
ATOM 699 O O . GLU A 1 89 ? 33.845 15.825 -20.665 1.00 48.22 89 GLU A O 1
ATOM 704 N N . GLY A 1 90 ? 31.889 14.883 -20.176 1.00 46.97 90 GLY A N 1
ATOM 705 C CA . GLY A 1 90 ? 31.065 15.684 -21.086 1.00 46.97 90 GLY A CA 1
ATOM 706 C C . GLY A 1 90 ? 30.360 16.853 -20.396 1.00 46.97 90 GLY A C 1
ATOM 707 O O . GLY A 1 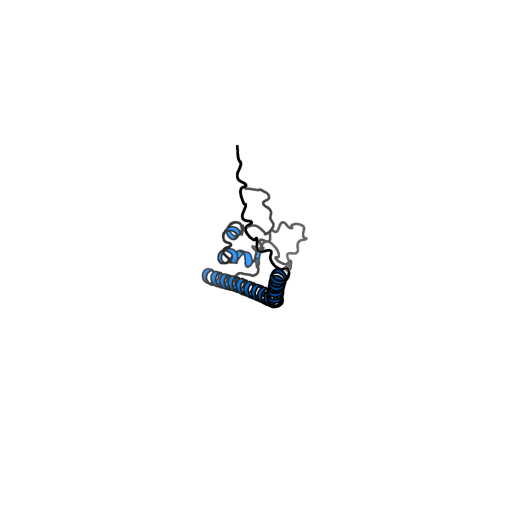90 ? 29.193 17.106 -20.672 1.00 46.97 90 GLY A O 1
ATOM 708 N N . GLY A 1 91 ? 31.024 17.519 -19.449 1.00 45.38 91 GLY A N 1
ATOM 709 C CA . GLY A 1 91 ? 30.517 18.723 -18.790 1.00 45.38 91 GLY A CA 1
ATOM 710 C C . GLY A 1 91 ? 30.560 19.934 -19.721 1.00 45.38 91 GLY A C 1
ATOM 711 O O . GLY A 1 91 ? 31.421 20.798 -19.568 1.00 45.38 91 GLY A O 1
ATOM 712 N N . GLY A 1 92 ? 29.643 19.998 -20.686 1.00 45.41 92 GLY A N 1
ATOM 713 C CA . GLY A 1 92 ? 29.258 21.279 -21.270 1.00 45.41 92 GLY A CA 1
ATOM 714 C C . GLY A 1 92 ? 28.586 22.146 -20.197 1.00 45.41 92 GLY A C 1
ATOM 715 O O . GLY A 1 92 ? 27.995 21.597 -19.259 1.00 45.41 92 GLY A O 1
ATOM 716 N N . PRO A 1 93 ? 28.670 23.486 -20.281 1.00 44.66 93 PRO A N 1
ATOM 717 C CA . PRO A 1 93 ? 27.857 24.346 -19.432 1.00 44.66 93 PRO A CA 1
ATOM 718 C C . PRO A 1 93 ? 26.393 23.934 -19.602 1.00 44.66 93 PRO A C 1
ATOM 720 O O . PRO A 1 93 ? 26.012 23.434 -20.657 1.00 44.66 93 PRO A O 1
ATOM 723 N N . PHE A 1 94 ? 25.571 24.159 -18.584 1.00 50.84 94 PHE A N 1
ATOM 724 C CA . PHE A 1 94 ? 24.114 23.993 -18.608 1.00 50.84 94 PHE A CA 1
ATOM 725 C C . PHE A 1 94 ? 23.410 24.920 -19.636 1.00 50.84 94 PHE A C 1
ATOM 727 O O . PHE A 1 94 ? 22.377 25.508 -19.330 1.00 50.84 94 PHE A O 1
ATOM 734 N N . GLU A 1 95 ? 23.982 25.135 -20.819 1.00 46.69 95 GLU A N 1
ATOM 735 C CA . GLU A 1 95 ? 23.442 25.979 -21.884 1.00 46.69 95 GLU A CA 1
ATOM 736 C C . GLU A 1 95 ? 22.404 25.253 -22.739 1.00 46.69 95 GLU A C 1
ATOM 738 O O . GLU A 1 95 ?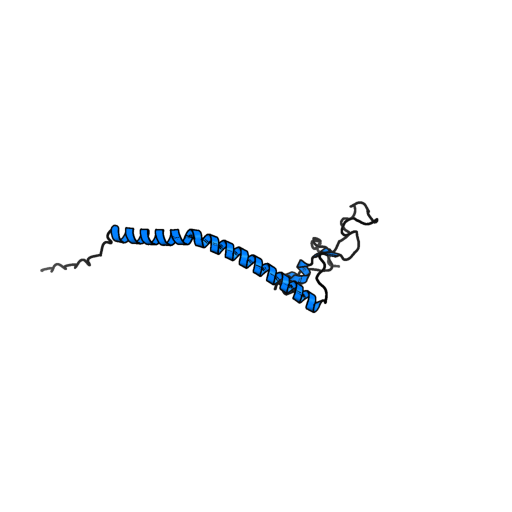 21.597 25.922 -23.370 1.00 46.69 95 GLU A O 1
ATOM 743 N N . ASP A 1 96 ? 22.329 23.923 -22.662 1.00 47.19 96 ASP A N 1
ATOM 744 C CA . ASP A 1 96 ? 21.241 23.153 -23.256 1.00 47.19 96 ASP A CA 1
ATOM 745 C C . ASP A 1 96 ? 20.681 22.155 -22.236 1.00 47.19 96 ASP A C 1
ATOM 747 O O . ASP A 1 96 ? 20.964 20.960 -22.235 1.00 47.19 96 ASP A O 1
ATOM 751 N N . ALA A 1 97 ? 19.789 22.643 -21.370 1.00 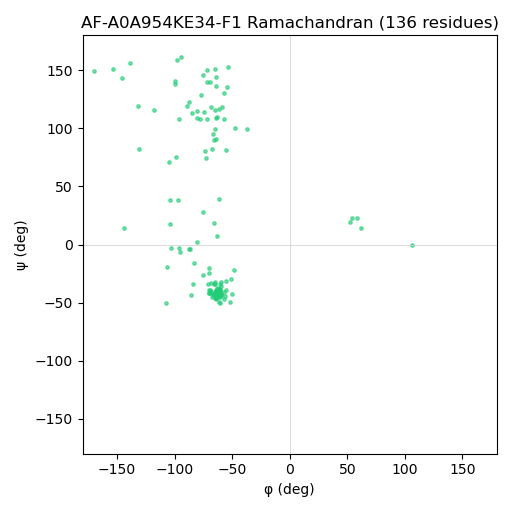49.53 97 ALA A N 1
ATOM 752 C CA . ALA A 1 97 ? 18.839 21.799 -20.633 1.00 49.53 97 ALA A CA 1
ATOM 753 C C . ALA A 1 97 ? 17.806 21.108 -21.567 1.00 49.53 97 ALA A C 1
ATOM 755 O O . ALA A 1 97 ? 16.741 20.699 -21.118 1.00 49.53 97 ALA A O 1
ATOM 756 N N . THR A 1 98 ? 18.112 21.034 -22.865 1.00 45.81 98 THR A N 1
ATOM 757 C CA . THR A 1 98 ? 17.395 20.350 -23.947 1.00 45.81 98 THR A CA 1
ATOM 758 C C . THR A 1 98 ? 17.967 18.960 -24.220 1.00 45.81 98 THR A C 1
ATOM 760 O O . THR A 1 98 ? 17.424 18.220 -25.037 1.00 45.81 98 THR A O 1
ATOM 763 N N . ALA A 1 99 ? 19.037 18.565 -23.521 1.00 50.59 99 ALA A N 1
ATOM 764 C CA . ALA A 1 99 ? 19.433 17.173 -23.421 1.00 50.59 99 ALA A CA 1
ATOM 765 C C . ALA A 1 99 ? 18.379 16.410 -22.610 1.00 50.59 99 ALA A C 1
ATOM 767 O O . ALA A 1 99 ? 18.497 16.226 -21.395 1.00 50.59 99 ALA A O 1
ATOM 768 N N . ASP A 1 100 ? 17.315 16.031 -23.312 1.00 51.91 100 ASP A N 1
ATOM 769 C CA . ASP A 1 100 ? 16.163 15.268 -22.862 1.00 51.91 100 ASP A CA 1
ATOM 770 C C . ASP A 1 100 ? 16.616 13.945 -22.247 1.00 51.91 100 ASP A C 1
ATOM 772 O O . ASP A 1 100 ? 16.615 12.884 -22.872 1.00 51.91 100 ASP A O 1
ATOM 776 N N . SER A 1 101 ? 17.035 13.995 -20.985 1.00 57.59 101 SER A N 1
ATOM 777 C CA . SER A 1 101 ? 17.288 12.796 -20.208 1.00 57.59 101 SER A CA 1
ATOM 778 C C . SER A 1 101 ? 15.941 12.115 -19.996 1.00 57.59 101 SER A C 1
ATOM 780 O O . SER A 1 101 ? 15.140 12.460 -19.127 1.00 57.59 101 SER A O 1
ATOM 782 N N . ASN A 1 102 ? 15.652 11.161 -20.870 1.00 62.47 102 ASN A N 1
ATOM 783 C CA . ASN A 1 102 ? 14.482 10.323 -20.769 1.00 62.47 102 ASN A CA 1
ATOM 784 C C . ASN A 1 102 ? 14.692 9.323 -19.626 1.00 62.47 102 ASN A C 1
ATOM 786 O O . ASN A 1 102 ? 15.137 8.199 -19.848 1.00 62.47 102 ASN A O 1
ATOM 790 N N . ILE A 1 103 ? 14.461 9.781 -18.392 1.00 69.44 103 ILE A N 1
ATOM 791 C CA . ILE A 1 103 ? 14.652 9.014 -17.163 1.00 69.44 103 ILE A CA 1
ATOM 792 C C . ILE A 1 103 ? 13.317 8.414 -16.734 1.00 69.44 103 ILE A C 1
ATOM 794 O O . ILE A 1 103 ? 12.482 9.112 -16.176 1.00 69.44 103 ILE A O 1
ATOM 798 N N . HIS A 1 104 ? 13.168 7.102 -16.880 1.00 75.12 104 HIS A N 1
ATOM 799 C CA . HIS A 1 104 ? 12.038 6.358 -16.317 1.00 75.12 104 HIS A CA 1
ATOM 800 C C . HIS A 1 104 ? 12.406 5.656 -15.023 1.00 75.12 104 HIS A C 1
ATOM 802 O O . HIS A 1 104 ? 13.482 5.059 -14.912 1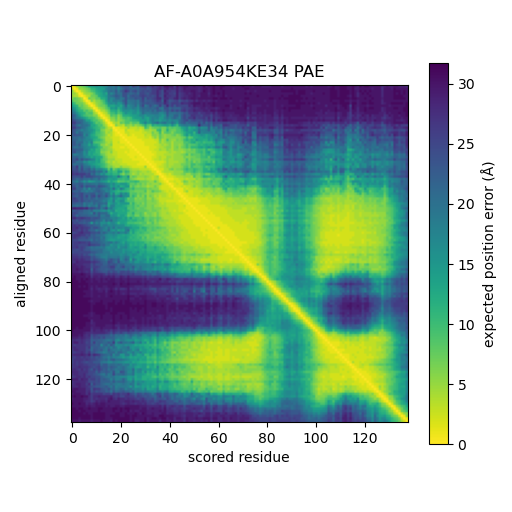.00 75.12 104 HIS A O 1
ATOM 808 N N . THR A 1 105 ? 11.491 5.652 -14.060 1.00 82.69 105 THR A N 1
ATOM 809 C CA . THR A 1 105 ? 11.674 4.955 -12.783 1.00 82.69 105 THR A CA 1
ATOM 810 C C . THR A 1 105 ? 11.078 3.547 -12.794 1.00 82.69 105 THR A C 1
ATOM 812 O O . THR A 1 105 ? 10.214 3.200 -13.603 1.00 82.69 105 THR A O 1
ATOM 815 N N . TRP A 1 106 ? 11.512 2.703 -11.851 1.00 85.62 106 TRP A N 1
ATOM 816 C CA . TRP A 1 106 ? 10.914 1.375 -11.650 1.00 85.62 106 TRP A CA 1
ATOM 817 C C . TRP A 1 106 ? 9.401 1.440 -11.403 1.00 85.62 106 TRP A C 1
ATOM 819 O O . TRP A 1 106 ? 8.682 0.520 -11.792 1.00 85.62 106 TRP A O 1
ATOM 829 N N . THR A 1 107 ? 8.929 2.520 -10.771 1.00 86.38 107 THR A N 1
ATOM 830 C CA . THR A 1 107 ? 7.531 2.705 -10.379 1.00 86.38 107 THR A CA 1
ATOM 831 C C . THR A 1 107 ? 6.617 2.676 -11.595 1.00 86.38 107 THR A C 1
ATOM 833 O O . THR A 1 107 ? 5.607 1.983 -11.573 1.00 86.38 107 THR A O 1
ATOM 836 N N . GLU A 1 108 ? 7.009 3.350 -12.678 1.00 86.88 108 GLU A N 1
ATOM 837 C CA . GLU A 1 108 ? 6.253 3.404 -13.934 1.00 86.88 108 GLU A CA 1
ATOM 838 C C . GLU A 1 108 ? 6.156 2.021 -14.582 1.00 86.88 108 GLU A C 1
ATOM 840 O O . GLU A 1 108 ? 5.102 1.609 -15.059 1.00 86.88 108 GLU A O 1
ATOM 845 N N . ARG A 1 109 ? 7.244 1.248 -14.529 1.00 85.88 109 ARG A N 1
ATOM 846 C CA . ARG A 1 109 ? 7.316 -0.087 -15.135 1.00 85.88 109 ARG A CA 1
ATOM 847 C C . ARG A 1 109 ? 6.470 -1.139 -14.434 1.00 85.88 109 ARG A C 1
ATOM 849 O O . ARG A 1 109 ? 6.101 -2.129 -15.064 1.00 85.88 109 ARG A O 1
ATOM 856 N N . ILE A 1 110 ? 6.168 -0.945 -13.153 1.00 91.00 110 ILE A N 1
ATOM 857 C CA . ILE A 1 110 ? 5.339 -1.883 -12.395 1.00 91.00 110 ILE A CA 1
ATOM 858 C C . ILE A 1 110 ? 3.855 -1.491 -12.348 1.00 91.00 110 ILE A C 1
ATOM 860 O O . ILE A 1 110 ? 3.051 -2.286 -11.864 1.00 91.00 110 ILE A O 1
ATOM 864 N N . LEU A 1 111 ? 3.474 -0.312 -12.866 1.00 90.75 111 LEU A N 1
ATOM 865 C CA . LEU A 1 111 ? 2.088 0.184 -12.868 1.00 90.75 111 LEU A CA 1
ATOM 866 C C . LEU A 1 111 ? 1.059 -0.825 -13.404 1.00 90.75 111 LEU A C 1
ATOM 868 O O . LEU A 1 111 ? 0.009 -0.963 -12.770 1.00 90.75 111 LEU A O 1
ATOM 872 N N . PRO A 1 112 ? 1.317 -1.575 -14.498 1.00 90.38 112 PRO A N 1
ATOM 873 C CA . PRO A 1 112 ? 0.359 -2.566 -14.989 1.00 90.38 112 PRO A CA 1
ATOM 874 C C . PRO A 1 112 ? 0.044 -3.655 -13.958 1.00 90.38 112 PRO A C 1
ATOM 876 O O . PRO A 1 112 ? -1.080 -4.140 -13.901 1.00 90.38 112 PRO A O 1
ATOM 879 N N . TYR A 1 113 ? 1.016 -4.005 -13.113 1.00 91.25 113 TYR A N 1
ATOM 880 C CA . TYR A 1 113 ? 0.882 -5.024 -12.071 1.00 91.25 113 TYR A CA 1
ATOM 881 C C . TYR A 1 113 ? 0.307 -4.474 -10.754 1.00 91.25 113 TYR A C 1
ATOM 883 O O . TYR A 1 113 ? 0.081 -5.242 -9.821 1.00 91.25 113 TYR A O 1
ATOM 891 N N . LEU A 1 114 ? 0.077 -3.159 -10.676 1.00 89.94 114 LEU A N 1
ATOM 892 C CA . LEU A 1 114 ? -0.611 -2.466 -9.581 1.00 89.94 114 LEU A CA 1
ATOM 893 C C . LEU A 1 114 ? -2.050 -2.063 -9.959 1.00 89.94 114 LEU A C 1
ATOM 895 O O . LEU A 1 114 ? -2.615 -1.170 -9.331 1.00 89.94 114 LEU A O 1
ATOM 899 N N . ASP A 1 115 ? -2.624 -2.668 -11.004 1.00 87.00 115 ASP A N 1
ATOM 900 C CA . ASP A 1 115 ? -3.920 -2.294 -11.592 1.00 87.00 115 ASP A CA 1
ATOM 901 C C . ASP A 1 115 ? -3.980 -0.834 -12.094 1.00 87.00 115 ASP A C 1
ATOM 903 O O . ASP A 1 115 ? -5.052 -0.253 -12.267 1.00 87.00 115 ASP A O 1
ATOM 907 N N . GLN A 1 116 ? -2.825 -0.225 -12.390 1.00 86.69 116 GLN A N 1
ATOM 908 C CA . GLN A 1 116 ? -2.707 1.137 -12.929 1.00 86.69 116 GLN A CA 1
ATOM 909 C C . GLN A 1 116 ? -2.383 1.140 -14.432 1.00 86.69 116 GLN A C 1
ATOM 911 O O . GLN A 1 116 ? -1.653 1.997 -14.930 1.00 86.69 116 GLN A O 1
ATOM 916 N N . ALA A 1 117 ? -2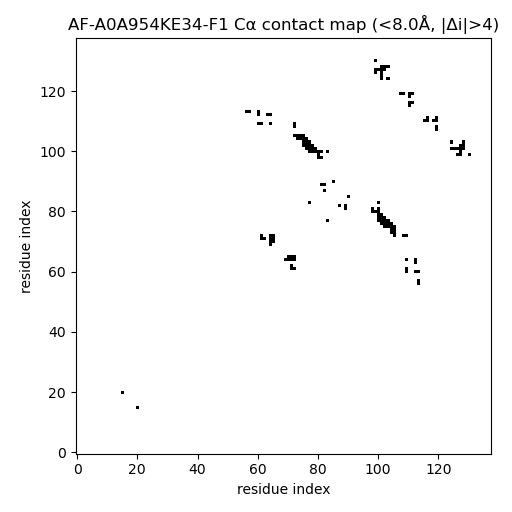.969 0.204 -15.186 1.00 86.81 117 ALA A N 1
ATOM 917 C CA . ALA A 1 117 ? -2.751 0.065 -16.630 1.00 86.81 117 ALA A CA 1
ATOM 918 C C . ALA A 1 117 ? -3.168 1.312 -17.438 1.00 86.81 117 ALA A C 1
ATOM 920 O O . ALA A 1 117 ? -2.516 1.660 -18.416 1.00 86.81 117 ALA A O 1
ATOM 921 N N . ASN A 1 118 ? -4.217 2.025 -17.011 1.00 89.06 118 ASN A N 1
ATOM 922 C CA . ASN A 1 118 ? -4.640 3.261 -17.677 1.00 89.06 118 ASN A CA 1
ATOM 923 C C . ASN A 1 118 ? -3.575 4.366 -17.587 1.00 89.06 118 ASN A C 1
ATOM 925 O O . ASN A 1 118 ? -3.355 5.087 -18.552 1.00 89.06 118 ASN A O 1
ATOM 929 N N . VAL A 1 119 ? -2.907 4.479 -16.434 1.00 87.62 119 VAL A N 1
ATOM 930 C CA . VAL A 1 119 ? -1.815 5.443 -16.245 1.00 87.62 119 VAL A CA 1
ATOM 931 C C . VAL A 1 119 ? -0.604 5.011 -17.062 1.00 87.62 119 VAL A C 1
ATOM 933 O O . VAL A 1 119 ? -0.009 5.838 -17.736 1.00 87.62 119 VAL A O 1
ATOM 936 N N . TYR A 1 120 ? -0.293 3.712 -17.067 1.00 87.81 120 TYR A N 1
ATOM 937 C CA . TYR A 1 120 ? 0.813 3.160 -17.847 1.00 87.81 120 TYR A CA 1
ATOM 938 C C . TYR A 1 120 ? 0.710 3.477 -19.345 1.00 87.81 120 TYR A C 1
ATOM 940 O O . TYR A 1 120 ? 1.689 3.887 -19.953 1.00 87.81 120 TYR A O 1
ATOM 948 N N . ASN A 1 121 ? -0.483 3.338 -19.928 1.00 88.19 121 ASN A N 1
ATOM 949 C CA . ASN A 1 121 ? -0.698 3.583 -21.357 1.00 88.19 121 ASN A CA 1
ATOM 950 C C . ASN A 1 121 ? -0.592 5.064 -21.754 1.00 88.19 121 ASN A C 1
ATOM 952 O O . ASN A 1 121 ? -0.430 5.359 -22.933 1.00 88.19 121 ASN A O 1
ATOM 956 N N . GLY A 1 122 ? -0.728 5.984 -20.796 1.00 84.25 122 GLY A N 1
ATOM 957 C CA . GLY A 1 122 ? -0.567 7.420 -21.024 1.00 84.25 122 GLY A CA 1
ATOM 958 C C . GLY A 1 122 ? 0.874 7.912 -20.880 1.00 84.25 122 GLY A C 1
ATOM 959 O O . GLY A 1 122 ? 1.116 9.095 -21.091 1.00 84.25 122 GLY A O 1
ATOM 960 N N . ILE A 1 123 ? 1.811 7.042 -20.490 1.00 79.38 123 ILE A N 1
ATOM 961 C CA . ILE A 1 123 ? 3.227 7.390 -20.356 1.00 79.38 123 ILE A CA 1
ATOM 962 C C . ILE A 1 123 ? 3.910 7.141 -21.696 1.00 79.38 123 ILE A C 1
ATOM 964 O O . ILE A 1 123 ? 3.963 6.009 -22.180 1.00 79.38 123 ILE A O 1
ATOM 968 N N . ASP A 1 124 ? 4.465 8.199 -22.276 1.00 77.88 124 ASP A N 1
ATOM 969 C CA . ASP A 1 124 ? 5.370 8.077 -23.405 1.00 77.88 124 ASP A CA 1
ATOM 970 C C . ASP A 1 124 ? 6.770 7.712 -22.896 1.00 77.88 124 ASP A C 1
ATOM 972 O O . ASP A 1 124 ? 7.405 8.478 -22.176 1.00 77.88 124 ASP A O 1
ATOM 976 N N . PHE A 1 125 ? 7.240 6.515 -23.264 1.00 76.38 125 PHE A N 1
ATOM 977 C CA . PHE A 1 125 ? 8.565 6.039 -22.871 1.00 76.38 125 PHE A CA 1
ATOM 978 C C . PHE A 1 125 ? 9.708 6.605 -23.728 1.00 76.38 125 PHE A C 1
ATOM 980 O O . PHE A 1 125 ? 10.860 6.188 -23.585 1.00 76.38 125 PHE A O 1
ATOM 987 N N . SER A 1 126 ? 9.395 7.488 -24.680 1.00 69.94 126 SER A N 1
ATOM 988 C CA . SER A 1 126 ? 10.350 8.075 -25.621 1.00 69.94 126 SER A CA 1
ATOM 989 C C . SER A 1 126 ? 10.681 9.545 -25.338 1.00 69.94 126 SER A C 1
ATOM 991 O O . SER A 1 126 ? 11.778 9.974 -25.694 1.00 69.94 126 SER A O 1
ATOM 993 N N . SER A 1 127 ? 9.842 10.261 -24.586 1.00 66.19 127 SER A N 1
ATOM 994 C CA . SER A 1 127 ? 10.077 11.639 -24.134 1.00 66.19 127 SER A CA 1
ATOM 995 C C . SER A 1 127 ? 10.616 11.720 -22.699 1.00 66.19 127 SER A C 1
ATOM 997 O O . SER A 1 127 ? 10.497 10.787 -21.905 1.00 66.19 127 SER A O 1
ATOM 999 N N . CYS A 1 128 ? 11.260 12.838 -22.350 1.00 62.84 128 CYS A N 1
ATOM 1000 C CA . CYS A 1 128 ? 11.734 13.067 -20.987 1.00 62.84 128 CYS A CA 1
ATOM 1001 C C . CYS A 1 128 ? 10.585 13.426 -20.029 1.00 62.84 128 CYS A C 1
ATOM 1003 O O . CYS A 1 128 ? 9.611 14.085 -20.400 1.00 62.84 128 CYS A O 1
ATOM 1005 N N . ILE A 1 129 ? 10.690 12.998 -18.764 1.00 58.72 129 ILE A N 1
ATOM 1006 C CA . ILE A 1 129 ? 9.690 13.323 -17.739 1.00 58.72 129 ILE A CA 1
ATOM 1007 C C . ILE A 1 129 ? 9.696 14.840 -17.514 1.00 58.72 129 ILE A C 1
ATOM 1009 O O . ILE A 1 129 ? 10.625 15.382 -16.921 1.00 58.72 129 ILE A O 1
ATOM 1013 N N . GLY A 1 130 ? 8.636 15.517 -17.956 1.00 50.44 130 GLY A N 1
ATOM 1014 C CA . GLY A 1 130 ? 8.496 16.970 -17.831 1.00 50.44 130 GLY A CA 1
ATOM 1015 C C . GLY A 1 130 ? 8.693 17.751 -19.130 1.00 50.44 130 GLY A C 1
ATOM 1016 O O . GLY A 1 130 ? 8.492 18.967 -19.105 1.00 50.44 130 GLY A O 1
ATOM 1017 N N . ALA A 1 131 ? 8.984 17.089 -20.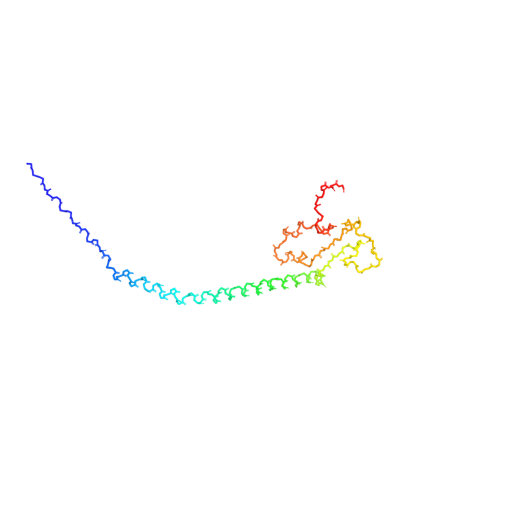258 1.00 52.88 131 ALA A N 1
ATOM 1018 C CA . ALA A 1 131 ? 8.702 17.663 -21.570 1.00 52.88 131 ALA A CA 1
ATOM 1019 C C . ALA A 1 131 ? 7.183 17.779 -21.702 1.00 52.88 131 ALA A C 1
ATOM 1021 O O . ALA A 1 131 ? 6.494 16.844 -22.097 1.00 52.88 131 ALA A O 1
ATOM 1022 N N . GLY A 1 132 ? 6.629 18.915 -21.278 1.00 47.72 132 GLY A N 1
ATOM 1023 C CA . GLY A 1 132 ? 5.260 19.249 -21.635 1.00 47.72 132 GLY A CA 1
ATOM 1024 C C . GLY A 1 132 ? 5.146 19.197 -23.153 1.00 47.72 132 GLY A C 1
ATOM 1025 O O . GLY A 1 132 ? 6.031 19.714 -23.833 1.00 47.72 132 GLY A O 1
ATOM 1026 N N . ASP A 1 133 ? 4.079 18.580 -23.662 1.00 51.25 133 ASP A N 1
ATOM 1027 C CA . ASP A 1 133 ? 3.737 18.603 -25.080 1.00 51.25 133 ASP A CA 1
ATOM 1028 C C . ASP A 1 133 ? 3.823 20.047 -25.584 1.00 51.25 133 ASP A C 1
ATOM 1030 O O . ASP A 1 133 ? 2.903 20.849 -25.408 1.00 51.25 133 ASP A O 1
ATOM 1034 N N . THR A 1 134 ? 4.910 20.409 -26.259 1.00 50.59 134 THR A N 1
ATOM 1035 C CA . THR A 1 134 ? 4.998 21.679 -26.978 1.00 50.59 134 THR A CA 1
ATOM 1036 C C . THR A 1 134 ? 4.199 21.607 -28.272 1.00 50.59 134 THR A C 1
ATOM 1038 O O . THR A 1 134 ? 4.530 22.296 -29.220 1.00 50.59 134 THR A O 1
ATOM 1041 N N . GLY A 1 135 ? 3.148 20.782 -28.358 1.00 45.03 135 GLY A N 1
ATOM 1042 C CA . GLY A 1 135 ? 2.218 20.762 -29.486 1.00 45.03 135 GLY A CA 1
ATOM 1043 C C . GLY A 1 135 ? 2.882 20.631 -30.858 1.00 45.03 135 GLY A C 1
ATOM 1044 O O . GLY A 1 135 ? 2.255 20.988 -31.853 1.00 45.03 135 GLY A O 1
ATOM 1045 N N . LEU A 1 136 ? 4.130 20.161 -30.941 1.00 43.25 136 LEU A N 1
ATOM 1046 C CA . LEU A 1 136 ? 4.848 20.065 -32.199 1.00 43.25 136 LEU A CA 1
ATOM 1047 C C . LEU A 1 136 ? 4.746 18.637 -32.709 1.00 43.25 136 LEU A C 1
ATOM 1049 O O . LEU A 1 136 ? 5.666 17.833 -32.638 1.00 43.25 136 LEU A O 1
ATOM 1053 N N . SER A 1 137 ? 3.559 18.344 -33.226 1.00 40.28 137 SER A N 1
ATOM 1054 C CA . SER A 1 137 ? 3.380 17.332 -34.250 1.00 40.28 137 SER A CA 1
ATOM 1055 C C . SER A 1 137 ? 4.249 17.681 -35.461 1.00 40.28 137 SER A C 1
ATOM 1057 O O . SER A 1 137 ? 3.906 18.601 -36.209 1.00 40.28 137 SER A O 1
ATOM 1059 N N . THR A 1 138 ? 5.322 16.922 -35.659 1.00 36.66 138 THR A N 1
ATOM 1060 C CA . THR A 1 138 ? 5.898 16.598 -36.973 1.00 36.66 138 THR A CA 1
ATOM 1061 C C . THR A 1 138 ? 6.425 15.179 -36.950 1.00 36.66 138 THR A C 1
ATOM 1063 O O . THR A 1 138 ? 7.195 14.881 -36.012 1.00 36.66 138 THR A O 1
#